Protein AF-A0A4Q3N066-F1 (afdb_monomer_lite)

Structure (mmCIF, N/CA/C/O backbone):
data_AF-A0A4Q3N066-F1
#
_entry.id   AF-A0A4Q3N066-F1
#
loop_
_atom_site.group_PDB
_atom_site.id
_atom_site.type_symbol
_atom_site.label_atom_id
_atom_site.label_alt_id
_atom_site.label_comp_id
_atom_site.label_asym_id
_atom_site.label_entity_id
_atom_site.label_seq_id
_atom_site.pdbx_PDB_ins_code
_atom_site.Cartn_x
_atom_site.Cartn_y
_atom_site.Cartn_z
_atom_site.occupancy
_atom_site.B_iso_or_equiv
_atom_site.auth_seq_id
_atom_site.auth_comp_id
_atom_site.auth_asym_id
_atom_site.auth_atom_id
_atom_site.pdbx_PDB_model_num
ATOM 1 N N . ARG A 1 1 ? 14.705 8.715 -23.148 1.00 68.69 1 ARG A N 1
ATOM 2 C CA . ARG A 1 1 ? 13.780 7.613 -22.778 1.00 68.69 1 ARG A CA 1
ATOM 3 C C . ARG A 1 1 ? 13.454 7.797 -21.301 1.00 68.69 1 ARG A C 1
ATOM 5 O O . ARG A 1 1 ? 14.398 7.987 -20.547 1.00 68.69 1 ARG A O 1
ATOM 12 N N . SER A 1 2 ? 12.180 7.855 -20.906 1.00 74.81 2 SER A N 1
ATOM 13 C CA . SER A 1 2 ? 11.823 8.018 -19.487 1.00 74.81 2 SER A CA 1
ATOM 14 C C . SER A 1 2 ? 12.120 6.717 -18.725 1.00 74.81 2 SER A C 1
ATOM 16 O O . SER A 1 2 ? 11.817 5.656 -19.273 1.00 74.81 2 SER A O 1
ATOM 18 N N . PRO A 1 3 ? 12.717 6.752 -17.518 1.00 84.62 3 PRO A N 1
ATOM 19 C CA . PRO A 1 3 ? 13.038 5.548 -16.745 1.00 84.62 3 PRO A CA 1
ATOM 20 C C . PRO A 1 3 ? 11.819 4.938 -16.032 1.00 84.62 3 PRO A C 1
ATOM 22 O O . PRO A 1 3 ? 11.959 3.933 -15.343 1.00 84.62 3 PRO A O 1
ATOM 25 N N . VAL A 1 4 ? 10.636 5.545 -16.169 1.00 87.25 4 VAL A N 1
ATOM 26 C CA . VAL A 1 4 ? 9.401 5.103 -15.509 1.00 87.25 4 VAL A CA 1
ATOM 27 C C . VAL A 1 4 ? 8.411 4.502 -16.506 1.00 87.25 4 VAL A C 1
ATOM 29 O O . VAL A 1 4 ? 8.375 4.888 -17.676 1.00 87.25 4 VAL A O 1
ATOM 32 N N . GLY A 1 5 ? 7.588 3.571 -16.023 1.00 87.31 5 GLY A N 1
ATOM 33 C CA . GLY A 1 5 ? 6.532 2.908 -16.786 1.00 87.31 5 GLY A CA 1
ATOM 34 C C . GLY A 1 5 ? 5.327 2.548 -15.908 1.00 87.31 5 GLY A C 1
ATOM 35 O O . GLY A 1 5 ? 5.371 2.773 -14.695 1.00 87.31 5 GLY A O 1
ATOM 36 N N . PRO A 1 6 ? 4.245 2.016 -16.504 1.00 90.12 6 PRO A N 1
ATOM 37 C CA . PRO A 1 6 ? 3.054 1.602 -15.766 1.00 90.12 6 PRO A CA 1
ATOM 38 C C . PRO A 1 6 ? 3.365 0.569 -14.678 1.00 90.12 6 PRO A C 1
ATOM 40 O O . PRO A 1 6 ? 4.248 -0.276 -14.836 1.00 90.12 6 PRO A O 1
ATOM 43 N N . LEU A 1 7 ? 2.612 0.624 -13.579 1.00 91.69 7 LEU A N 1
ATOM 44 C CA . LEU A 1 7 ? 2.767 -0.321 -12.476 1.00 91.69 7 LEU A CA 1
ATOM 45 C C . LEU A 1 7 ? 2.318 -1.724 -12.894 1.00 91.69 7 LEU A C 1
ATOM 47 O O . LEU A 1 7 ? 1.256 -1.903 -13.490 1.00 91.69 7 LEU A O 1
ATOM 51 N N . SER A 1 8 ? 3.118 -2.727 -12.531 1.00 92.06 8 SER A N 1
ATOM 52 C CA . SER A 1 8 ? 2.760 -4.131 -12.733 1.00 92.06 8 SER A CA 1
ATOM 53 C C . SER A 1 8 ? 1.671 -4.575 -11.750 1.00 92.06 8 SER A C 1
ATOM 55 O O . SER A 1 8 ? 1.549 -4.028 -10.651 1.00 92.06 8 SER A O 1
ATOM 57 N N . ALA A 1 9 ? 0.919 -5.624 -12.099 1.00 92.12 9 ALA A N 1
ATOM 58 C CA . ALA A 1 9 ? -0.079 -6.206 -11.199 1.00 92.12 9 ALA A CA 1
ATOM 59 C C . ALA A 1 9 ? 0.536 -6.694 -9.873 1.00 92.12 9 ALA A C 1
ATOM 61 O O . ALA A 1 9 ? -0.075 -6.539 -8.816 1.00 92.12 9 ALA A O 1
ATOM 62 N N . GLN A 1 10 ? 1.765 -7.221 -9.915 1.00 94.94 10 GLN A N 1
ATOM 63 C CA . GLN A 1 10 ? 2.491 -7.646 -8.719 1.00 94.94 10 GLN A CA 1
ATOM 64 C C . GLN A 1 10 ? 2.807 -6.456 -7.809 1.00 94.94 10 GLN A C 1
ATOM 66 O O . GLN A 1 10 ? 2.531 -6.516 -6.616 1.00 94.94 10 GLN A O 1
ATOM 71 N N . THR A 1 11 ? 3.282 -5.343 -8.372 1.00 95.00 11 THR A N 1
ATOM 72 C CA . THR A 1 11 ? 3.561 -4.119 -7.604 1.00 95.00 11 THR A CA 1
ATOM 73 C C . THR A 1 11 ? 2.300 -3.567 -6.937 1.00 95.00 11 THR A C 1
ATOM 75 O O . THR A 1 11 ? 2.347 -3.129 -5.790 1.00 95.00 11 THR A O 1
ATOM 78 N N . VAL A 1 12 ? 1.154 -3.620 -7.624 1.00 95.69 12 VAL A N 1
ATOM 79 C CA . VAL A 1 12 ? -0.139 -3.214 -7.047 1.00 95.69 12 VAL A CA 1
ATOM 80 C C . VAL A 1 12 ? -0.537 -4.127 -5.884 1.00 95.69 12 VAL A C 1
ATOM 82 O O . VAL A 1 12 ? -0.977 -3.633 -4.847 1.00 95.69 12 VAL A O 1
ATOM 85 N N . ALA A 1 13 ? -0.351 -5.443 -6.021 1.00 96.94 13 ALA A N 1
ATOM 86 C CA . ALA A 1 13 ? -0.641 -6.401 -4.956 1.00 96.94 13 ALA A CA 1
ATOM 87 C C . ALA A 1 13 ? 0.284 -6.221 -3.742 1.00 96.94 13 ALA A C 1
ATOM 89 O O . ALA A 1 13 ? -0.186 -6.239 -2.605 1.00 96.94 13 ALA A O 1
ATOM 90 N N . ASP A 1 14 ? 1.579 -6.003 -3.970 1.00 97.94 14 ASP A N 1
ATOM 91 C CA . ASP A 1 14 ? 2.549 -5.733 -2.908 1.00 97.94 14 ASP A CA 1
ATOM 92 C C . ASP A 1 14 ? 2.164 -4.470 -2.133 1.00 97.94 14 ASP A C 1
ATOM 94 O O . ASP A 1 14 ? 2.129 -4.482 -0.901 1.00 97.94 14 ASP A O 1
ATOM 98 N N . GLN A 1 15 ? 1.760 -3.419 -2.847 1.00 97.31 15 GLN A N 1
ATOM 99 C CA . GLN A 1 15 ? 1.340 -2.174 -2.220 1.00 97.31 15 GLN A CA 1
ATOM 100 C C . GLN A 1 15 ? 0.005 -2.298 -1.473 1.00 97.31 15 GLN A C 1
ATOM 102 O O . GLN A 1 15 ? -0.186 -1.656 -0.439 1.00 97.31 15 GLN A O 1
ATOM 107 N N . GLN A 1 16 ? -0.902 -3.166 -1.931 1.00 97.94 16 GLN A N 1
ATOM 108 C CA . GLN A 1 16 ? -2.118 -3.479 -1.181 1.00 97.94 16 GLN A CA 1
ATOM 109 C C . GLN A 1 16 ? -1.781 -4.097 0.184 1.00 97.94 16 GLN A C 1
ATOM 111 O O . GLN A 1 16 ? -2.350 -3.684 1.190 1.00 97.94 16 GLN A O 1
ATOM 116 N N . ARG A 1 17 ? -0.795 -5.007 0.261 1.00 98.19 17 ARG A N 1
ATOM 117 C CA . ARG A 1 17 ? -0.379 -5.606 1.547 1.00 98.19 17 ARG A CA 1
ATOM 118 C C . ARG A 1 17 ? 0.195 -4.574 2.516 1.00 98.19 17 ARG A C 1
ATOM 120 O O . ARG A 1 17 ? -0.030 -4.679 3.724 1.00 98.19 17 ARG A O 1
ATOM 127 N N . VAL A 1 18 ? 0.918 -3.576 2.006 1.00 98.06 18 VAL A N 1
ATOM 128 C CA . VAL A 1 18 ? 1.408 -2.452 2.818 1.00 98.06 18 VAL A CA 1
ATOM 129 C C . VAL A 1 18 ? 0.234 -1.637 3.360 1.00 98.06 18 VAL A C 1
ATOM 131 O O . VAL A 1 18 ? 0.150 -1.435 4.571 1.00 98.06 18 VAL A O 1
ATOM 134 N N . ALA A 1 19 ? -0.711 -1.241 2.502 1.00 97.56 19 ALA A N 1
ATOM 135 C CA . ALA A 1 19 ? -1.902 -0.495 2.911 1.00 97.56 19 ALA A CA 1
ATOM 136 C C . ALA A 1 19 ? -2.728 -1.245 3.972 1.00 97.56 19 ALA A C 1
ATOM 138 O O . ALA A 1 19 ? -3.126 -0.662 4.983 1.00 97.56 19 ALA A O 1
ATOM 139 N N . ASP A 1 20 ? -2.914 -2.553 3.790 1.00 98.19 20 ASP A N 1
ATOM 140 C CA . ASP A 1 20 ? -3.622 -3.406 4.744 1.00 98.19 20 ASP A CA 1
ATOM 141 C C . ASP A 1 20 ? -2.892 -3.472 6.090 1.00 98.19 20 ASP A C 1
ATOM 143 O O . ASP A 1 20 ? -3.524 -3.438 7.145 1.00 98.19 20 ASP A O 1
ATOM 147 N N . SER A 1 21 ? -1.558 -3.550 6.072 1.00 98.31 21 SER A N 1
ATOM 148 C CA . SER A 1 21 ? -0.741 -3.578 7.291 1.00 98.31 21 SER A CA 1
ATOM 149 C C . SER A 1 21 ? -0.851 -2.263 8.059 1.00 98.31 21 SER A C 1
ATOM 151 O O . SER A 1 21 ? -1.016 -2.269 9.276 1.00 98.31 21 SER A O 1
ATOM 153 N N . PHE A 1 22 ? -0.836 -1.133 7.351 1.00 98.25 22 PHE A N 1
ATOM 154 C CA . PHE A 1 22 ? -0.977 0.192 7.953 1.00 98.25 22 PHE A CA 1
ATOM 155 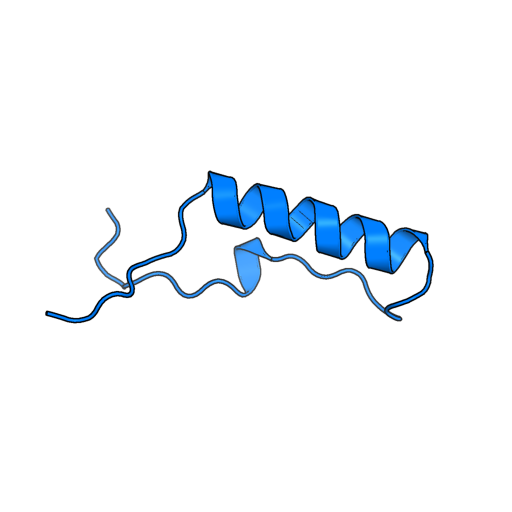C C . PHE A 1 22 ? -2.357 0.377 8.578 1.00 98.25 22 PHE A C 1
ATOM 157 O O . PHE A 1 22 ? -2.463 0.925 9.673 1.00 98.25 22 PHE A O 1
ATOM 164 N N . TYR A 1 23 ? -3.407 -0.123 7.924 1.00 98.25 23 TYR A N 1
ATOM 165 C CA . TYR A 1 23 ? -4.751 -0.094 8.488 1.00 98.25 23 TYR A CA 1
ATOM 166 C C . TYR A 1 23 ? -4.872 -0.999 9.721 1.00 9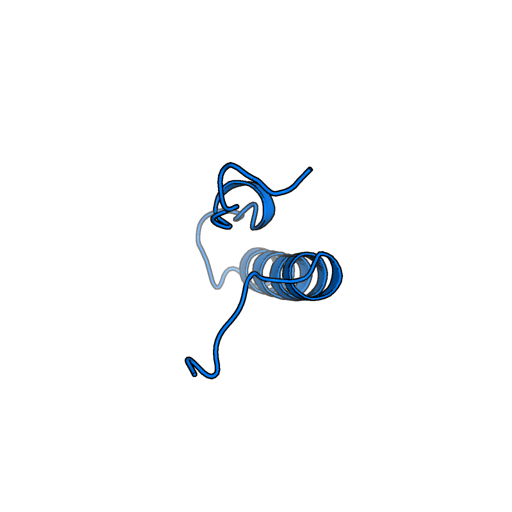8.25 23 TYR A C 1
ATOM 168 O O . TYR A 1 23 ? -5.374 -0.561 10.752 1.00 98.25 23 TYR A O 1
ATOM 176 N N . LYS A 1 24 ? -4.343 -2.231 9.662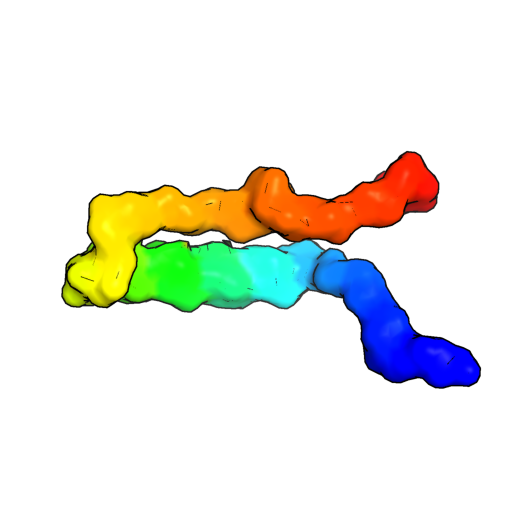 1.00 97.69 24 LYS A N 1
ATOM 177 C CA . LYS A 1 24 ? -4.334 -3.170 10.801 1.00 97.69 24 LYS A CA 1
ATOM 178 C C . LYS A 1 24 ? -3.594 -2.619 12.019 1.00 97.69 24 LYS A C 1
ATOM 180 O O . LYS A 1 24 ? -4.008 -2.875 13.143 1.00 97.69 24 LYS A O 1
ATOM 185 N N . LEU A 1 25 ? -2.515 -1.873 11.795 1.00 98.12 25 LEU A N 1
ATOM 186 C CA . LEU A 1 25 ? -1.744 -1.214 12.851 1.00 98.12 25 LEU A CA 1
ATOM 187 C C . LEU A 1 25 ? -2.360 0.120 13.312 1.00 98.12 25 LEU A C 1
ATOM 189 O O . LEU A 1 25 ? -1.822 0.747 14.219 1.00 98.12 25 LEU A O 1
ATOM 193 N N . GLY A 1 26 ? -3.457 0.579 12.698 1.00 96.88 26 GLY A N 1
ATOM 194 C CA . GLY A 1 26 ? -4.092 1.859 13.026 1.00 96.88 26 GLY A CA 1
ATOM 195 C C . GLY A 1 26 ? -3.285 3.093 12.604 1.00 96.88 26 GLY A C 1
ATOM 196 O O . GLY A 1 26 ? -3.559 4.192 13.074 1.00 96.88 26 GLY A O 1
ATOM 197 N N . LEU A 1 27 ? -2.300 2.930 11.714 1.00 97.94 27 LEU A N 1
ATOM 198 C CA . LEU A 1 27 ? -1.451 4.021 11.216 1.00 97.94 27 LEU A CA 1
ATOM 199 C C . LEU A 1 27 ? -2.175 4.911 10.201 1.00 97.94 27 LEU A C 1
ATOM 201 O O . LEU A 1 27 ? -1.780 6.054 9.984 1.00 97.94 27 LEU A O 1
ATOM 205 N N . ILE A 1 28 ? -3.233 4.389 9.574 1.00 96.56 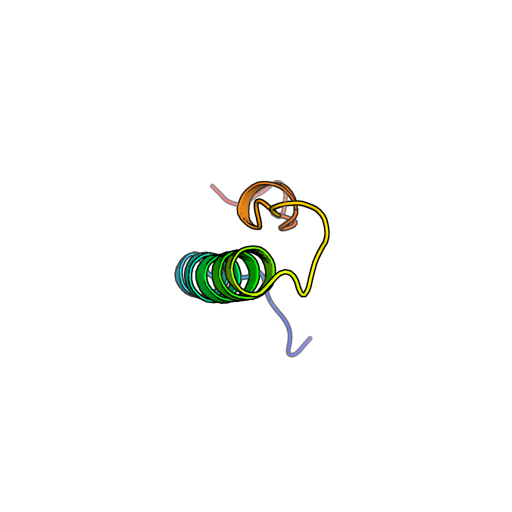28 ILE A N 1
ATOM 206 C CA . ILE A 1 28 ? -4.136 5.149 8.708 1.00 96.56 28 ILE A CA 1
ATOM 207 C C . ILE A 1 28 ? -5.582 4.971 9.180 1.00 96.56 28 ILE A C 1
ATOM 209 O O . ILE A 1 28 ? -5.971 3.873 9.579 1.00 96.56 28 ILE A O 1
ATOM 213 N N . PRO A 1 29 ? -6.414 6.021 9.095 1.00 96.56 29 PRO A N 1
ATOM 214 C CA . PRO A 1 29 ? -7.767 5.985 9.645 1.00 96.56 29 PRO A CA 1
ATOM 215 C C . PRO A 1 29 ? -8.761 5.199 8.778 1.00 96.56 29 PRO A C 1
ATOM 217 O O . PRO A 1 29 ? -9.854 4.876 9.239 1.00 96.56 29 PRO A O 1
ATOM 220 N N . LYS A 1 30 ? -8.431 4.933 7.507 1.00 97.38 30 LYS A N 1
ATOM 221 C CA . LYS A 1 30 ? -9.326 4.291 6.535 1.00 97.38 30 LYS A CA 1
ATOM 222 C C . LYS A 1 30 ? -8.560 3.288 5.669 1.00 97.38 30 LYS A C 1
ATOM 224 O O . LYS A 1 30 ? -7.418 3.574 5.311 1.00 97.38 30 LYS A O 1
ATOM 229 N N . PRO A 1 31 ? -9.180 2.156 5.295 1.00 96.31 31 PRO A N 1
ATOM 230 C CA . PRO A 1 31 ? -8.571 1.209 4.371 1.00 96.31 31 PRO A CA 1
ATOM 231 C C . PRO A 1 31 ? -8.444 1.831 2.974 1.00 96.31 31 PRO A C 1
ATOM 233 O O . PRO A 1 31 ? -9.317 2.583 2.538 1.00 96.31 31 PRO A O 1
ATOM 236 N N . VAL A 1 32 ? -7.369 1.490 2.263 1.00 96.94 32 VAL A N 1
ATOM 237 C CA . VAL A 1 32 ? -7.087 1.981 0.905 1.00 96.94 32 VAL A CA 1
ATOM 238 C C . VAL A 1 32 ? -7.119 0.809 -0.067 1.00 96.94 32 VAL A C 1
ATOM 240 O O . VAL A 1 32 ? -6.438 -0.189 0.153 1.00 96.94 32 VAL A O 1
ATOM 243 N N . ARG A 1 33 ? -7.880 0.936 -1.160 1.00 96.94 33 ARG A N 1
ATOM 244 C CA . ARG A 1 33 ? -7.866 -0.011 -2.283 1.00 96.94 33 ARG A CA 1
ATOM 245 C C . ARG A 1 33 ? -6.945 0.503 -3.382 1.00 96.94 33 ARG A C 1
ATOM 247 O O . ARG A 1 33 ? -7.313 1.379 -4.155 1.00 96.94 33 ARG A O 1
ATOM 254 N N 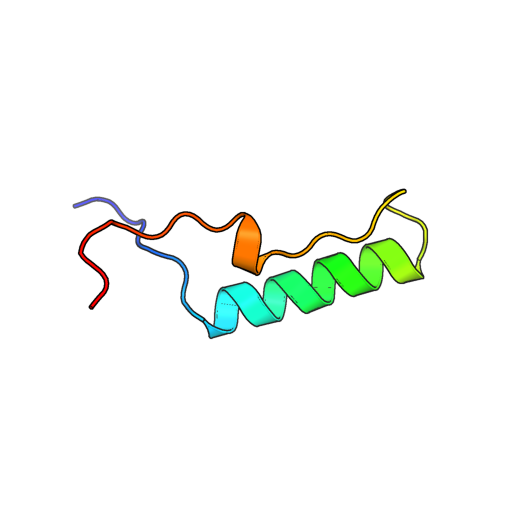. VAL A 1 34 ? -5.734 -0.039 -3.452 1.00 95.06 34 VAL A N 1
ATOM 255 C CA . VAL A 1 34 ? -4.678 0.453 -4.350 1.00 95.06 34 VAL A CA 1
ATOM 256 C C . VAL A 1 34 ? -5.073 0.290 -5.821 1.00 95.06 34 VAL A C 1
ATOM 258 O O . VAL A 1 34 ? -4.822 1.177 -6.632 1.00 95.06 34 VAL A O 1
ATOM 261 N N . SER A 1 35 ? -5.755 -0.800 -6.174 1.00 92.44 35 SER A N 1
ATOM 262 C CA . SER A 1 35 ? -6.183 -1.093 -7.550 1.00 92.44 35 SER A CA 1
ATOM 263 C C . SER A 1 35 ? -7.168 -0.083 -8.151 1.00 92.44 35 SER A C 1
ATOM 265 O O . SER A 1 35 ? -7.272 -0.029 -9.378 1.00 92.44 35 SER A O 1
ATOM 267 N N . GLU A 1 36 ? -7.877 0.681 -7.313 1.00 92.62 36 GLU A N 1
ATOM 268 C CA . GLU A 1 36 ? -8.825 1.732 -7.715 1.00 92.62 36 GLU A CA 1
ATOM 269 C C . GLU A 1 36 ? -8.124 3.079 -7.957 1.00 92.62 36 GLU A C 1
ATOM 271 O O . GLU A 1 36 ? -8.635 3.918 -8.690 1.00 92.62 36 GLU A O 1
ATOM 276 N N . VAL A 1 37 ? -6.946 3.284 -7.356 1.00 92.06 37 VAL A N 1
ATOM 277 C CA . VAL A 1 37 ? -6.203 4.558 -7.392 1.00 92.06 37 VAL A CA 1
ATOM 278 C C . VAL A 1 37 ? -5.097 4.545 -8.453 1.00 92.06 37 VAL A C 1
ATOM 280 O O . VAL A 1 37 ? -4.659 5.594 -8.923 1.00 92.06 37 VAL A O 1
ATOM 283 N N . VAL A 1 38 ? -4.625 3.359 -8.847 1.00 92.00 38 VAL A N 1
ATOM 284 C CA . VAL A 1 38 ? -3.572 3.202 -9.859 1.00 92.00 38 VAL A CA 1
ATOM 285 C C . VAL A 1 38 ? -4.065 3.675 -11.224 1.00 92.00 38 VAL A C 1
ATOM 287 O O . VAL A 1 38 ? -5.010 3.125 -11.789 1.00 92.00 38 VAL A O 1
ATOM 290 N N . TRP A 1 39 ? -3.358 4.654 -11.788 1.00 90.88 39 TRP A N 1
ATOM 291 C CA . TRP A 1 39 ? -3.570 5.101 -13.160 1.00 90.88 39 TRP A CA 1
ATOM 292 C C . TRP A 1 39 ? -3.236 3.986 -14.158 1.00 90.88 39 TRP A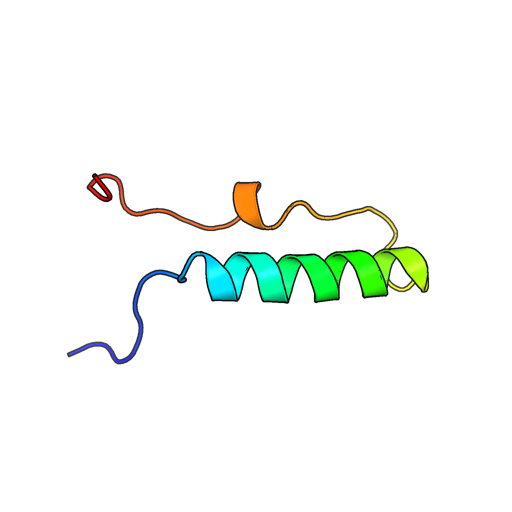 C 1
ATOM 294 O O . TRP A 1 39 ? -2.173 3.362 -14.083 1.00 90.88 39 TRP A O 1
ATOM 304 N N . ARG A 1 40 ? -4.139 3.763 -15.118 1.00 85.50 40 ARG A N 1
ATOM 305 C CA . ARG A 1 40 ? -3.944 2.850 -16.247 1.00 85.50 40 ARG A CA 1
ATOM 306 C C . ARG A 1 40 ? -4.025 3.656 -17.543 1.00 85.50 40 ARG A C 1
ATOM 308 O O . ARG A 1 40 ? -5.014 4.363 -17.724 1.00 85.50 40 ARG A O 1
ATOM 315 N N . PRO A 1 41 ? -3.033 3.568 -18.446 1.00 82.62 41 PRO A N 1
ATOM 316 C CA . PRO A 1 41 ? -3.154 4.206 -19.747 1.00 82.62 41 PRO A CA 1
ATOM 317 C C . PRO A 1 41 ? -4.320 3.583 -20.528 1.00 82.62 41 PRO A C 1
ATOM 319 O O . PRO A 1 41 ? -4.471 2.361 -20.546 1.00 82.62 41 PRO A O 1
ATOM 322 N N . GLU A 1 42 ? -5.103 4.428 -21.202 1.00 75.12 42 GLU A N 1
ATOM 323 C CA . GLU A 1 42 ? -6.324 4.104 -21.972 1.00 75.12 42 GLU A CA 1
ATOM 324 C C . GLU A 1 42 ? -6.149 2.935 -22.973 1.00 75.12 42 GLU A C 1
ATOM 326 O O . GLU A 1 42 ? -7.112 2.271 -23.341 1.00 75.12 42 GLU A O 1
ATOM 331 N N . ASN A 1 43 ? -4.907 2.639 -23.381 1.00 61.47 43 ASN A N 1
ATOM 332 C CA . ASN A 1 43 ? -4.556 1.602 -24.359 1.00 61.47 43 ASN A CA 1
ATOM 333 C C . ASN A 1 43 ? -3.969 0.313 -23.753 1.00 61.47 43 ASN A C 1
ATOM 335 O O . ASN A 1 43 ? -3.330 -0.461 -24.463 1.00 61.47 43 ASN A O 1
ATOM 339 N N . SER A 1 44 ? -4.172 0.058 -22.460 1.00 58.41 44 SER A N 1
ATOM 340 C CA . SER A 1 44 ? -3.784 -1.214 -21.829 1.00 58.41 44 SER A CA 1
ATOM 341 C C . SER A 1 44 ? -4.824 -2.300 -22.151 1.00 58.41 44 SER A C 1
ATOM 343 O O . SER A 1 44 ? -5.624 -2.658 -21.288 1.00 58.41 44 SER A O 1
ATOM 345 N N . LYS A 1 45 ? -4.884 -2.759 -23.405 1.00 50.75 45 LYS A N 1
ATOM 346 C CA . LYS A 1 45 ? -5.566 -4.014 -23.762 1.00 50.75 45 LYS A CA 1
ATOM 347 C C . LYS A 1 45 ? -4.604 -5.185 -23.638 1.00 50.75 45 LYS A C 1
ATOM 349 O O . LYS A 1 45 ? -3.439 -5.016 -24.059 1.00 50.75 45 LYS A O 1
#

Secondary structure (DSSP, 8-state):
--S--PPPHHHHHHHHHHHHHHHHTTSSSS---HHHHS---TT--

pLDDT: mean 90.48, std 11.26, range [50.75, 98.31]

Foldseek 3Di:
DDPDDFDDPVNQVVVLVVQVVCVVVVVDVDGDRSVVVGDDPPPPD

Radius of gyration: 13.05 Å; chains: 1; bounding box: 23×16×37 Å

Sequence (45 aa):
RSPVGPLSAQTVADQQRVADSFYKLGLIPKPVRVSEVVWRPENSK